Protein AF-A0A2W8HAI3-F1 (afdb_monomer_lite)

Organism: Escherichia coli (NCBI:txid562)

Sequence (69 aa):
TRTITSANIDRLRVTFGVQSLLETTSKGDRNPSSVRLLIQLQRNGNWVTEKDVTINGKTTSQFLASVIL

InterPro domains:
  IPR053171 Viral Tip Attachment Protein [PTHR36251] (1-68)
  IPR055385 Tip attachment protein J, HDII-ins2 domain [PF24801] (1-67)

pLDDT: mean 91.78, std 4.9, range [70.56, 96.88]

Secondary structure (DSSP, 8-state):
------S--S--EEEEEES--EEE-TT--EEE-EEEEEEEEEETTEEEEEEEEEEE--SSS-EEEEEE-

Structure (mmCIF, N/CA/C/O backbone):
data_AF-A0A2W8HAI3-F1
#
_entry.id   AF-A0A2W8HAI3-F1
#
loop_
_atom_site.group_PDB
_atom_site.id
_atom_site.type_symbol
_atom_site.label_atom_id
_atom_site.label_alt_id
_atom_site.label_comp_id
_atom_site.label_asym_id
_atom_site.label_entity_id
_atom_site.label_seq_id
_atom_site.pdbx_PDB_ins_code
_atom_site.Cartn_x
_atom_site.Cartn_y
_atom_site.Cartn_z
_atom_site.occupancy
_atom_site.B_iso_or_equiv
_atom_site.auth_seq_id
_atom_site.auth_comp_id
_atom_site.auth_asym_id
_atom_site.auth_atom_id
_atom_site.pdbx_PDB_model_num
ATOM 1 N N . THR A 1 1 ? -2.992 8.308 -13.189 1.00 70.56 1 THR A N 1
ATOM 2 C CA . THR A 1 1 ? -1.724 7.726 -13.679 1.00 70.56 1 THR A CA 1
ATOM 3 C C . THR A 1 1 ? -0.710 8.830 -13.883 1.00 70.56 1 THR A C 1
ATOM 5 O O . THR A 1 1 ? -1.094 9.877 -14.387 1.00 70.56 1 THR A O 1
ATOM 8 N N . ARG A 1 2 ? 0.543 8.645 -13.446 1.00 80.38 2 ARG A N 1
ATOM 9 C CA . ARG A 1 2 ? 1.665 9.536 -13.790 1.00 80.38 2 ARG A CA 1
ATOM 10 C C . ARG A 1 2 ? 2.587 8.783 -14.748 1.00 80.38 2 ARG A C 1
ATOM 12 O O . ARG A 1 2 ? 2.851 7.611 -14.504 1.00 80.38 2 ARG A O 1
ATOM 19 N N . THR A 1 3 ? 3.055 9.449 -15.796 1.00 83.06 3 THR A N 1
ATOM 20 C CA . THR A 1 3 ? 3.909 8.855 -16.835 1.00 83.06 3 THR A CA 1
ATOM 21 C C . THR A 1 3 ? 5.253 9.572 -16.837 1.00 83.06 3 THR A C 1
ATOM 23 O O . THR A 1 3 ? 5.282 10.801 -16.812 1.00 83.06 3 THR A O 1
ATOM 26 N N . ILE A 1 4 ? 6.354 8.818 -16.857 1.00 82.06 4 ILE A N 1
ATOM 27 C CA . ILE A 1 4 ? 7.711 9.354 -17.009 1.00 82.06 4 ILE A CA 1
ATOM 28 C C . ILE A 1 4 ? 8.211 8.926 -18.388 1.00 82.06 4 ILE A C 1
ATOM 30 O O . ILE A 1 4 ? 8.227 7.737 -18.687 1.00 82.06 4 ILE A O 1
ATOM 34 N N . THR A 1 5 ? 8.590 9.886 -19.229 1.00 84.88 5 THR A N 1
ATOM 35 C CA . THR A 1 5 ? 9.023 9.652 -20.621 1.00 84.88 5 THR A CA 1
ATOM 36 C C . THR A 1 5 ? 10.498 9.987 -20.846 1.00 84.88 5 THR A C 1
ATOM 38 O O . THR A 1 5 ? 10.934 10.124 -21.986 1.00 84.88 5 THR A O 1
ATOM 41 N N . SER A 1 6 ? 11.269 10.172 -19.770 1.00 85.31 6 SER A N 1
ATOM 42 C CA . SER A 1 6 ? 12.704 10.447 -19.874 1.00 85.31 6 SER A CA 1
ATOM 43 C C . SER A 1 6 ? 13.434 9.220 -20.413 1.00 85.31 6 SER A C 1
ATOM 45 O O . SER A 1 6 ? 13.227 8.117 -19.912 1.00 85.31 6 SER A O 1
ATOM 47 N N . ALA A 1 7 ? 14.309 9.427 -21.400 1.00 79.88 7 ALA A N 1
ATOM 48 C CA . ALA A 1 7 ? 15.118 8.361 -21.990 1.00 79.88 7 ALA A CA 1
ATOM 49 C C . ALA A 1 7 ? 16.108 7.751 -20.984 1.00 79.88 7 ALA A C 1
ATOM 51 O O . ALA A 1 7 ? 16.408 6.566 -21.063 1.00 79.88 7 ALA A O 1
ATOM 52 N N . ASN A 1 8 ? 16.569 8.553 -20.019 1.00 87.38 8 ASN A N 1
ATOM 53 C CA . ASN A 1 8 ? 17.465 8.122 -18.953 1.00 87.38 8 ASN A CA 1
ATOM 54 C C . ASN A 1 8 ? 16.817 8.428 -17.599 1.00 87.38 8 ASN A C 1
ATOM 56 O O . ASN A 1 8 ? 16.411 9.567 -17.340 1.00 87.38 8 ASN A O 1
ATOM 60 N N . ILE A 1 9 ? 16.698 7.404 -16.756 1.00 86.00 9 ILE A N 1
ATOM 61 C CA . ILE A 1 9 ? 16.231 7.507 -15.373 1.00 86.00 9 ILE A CA 1
ATOM 62 C C . ILE A 1 9 ? 17.209 6.723 -14.515 1.00 86.00 9 ILE A C 1
ATOM 64 O O . ILE A 1 9 ? 17.353 5.517 -14.696 1.00 86.00 9 ILE A O 1
ATOM 68 N N . ASP A 1 10 ? 17.821 7.401 -13.550 1.00 87.12 10 ASP A N 1
ATOM 69 C CA . ASP A 1 10 ? 18.721 6.734 -12.612 1.00 87.12 10 ASP A CA 1
ATOM 70 C C . ASP A 1 10 ? 17.953 6.099 -11.450 1.00 87.12 10 ASP A C 1
ATOM 72 O O . ASP A 1 10 ? 18.363 5.065 -10.930 1.00 87.12 10 ASP A O 1
ATOM 76 N N . ARG A 1 11 ? 16.870 6.748 -10.988 1.00 89.44 11 ARG A N 1
ATOM 77 C CA . ARG A 1 11 ? 16.141 6.364 -9.768 1.00 89.44 11 ARG A CA 1
ATOM 78 C C . ARG A 1 11 ? 14.667 6.764 -9.815 1.00 89.44 11 ARG A C 1
ATOM 80 O O . ARG A 1 11 ? 14.335 7.871 -10.243 1.00 89.44 11 ARG A O 1
ATOM 87 N N . LEU A 1 12 ? 13.793 5.926 -9.261 1.00 89.31 12 LEU A N 1
ATOM 88 C CA . LEU A 1 12 ? 12.376 6.222 -9.036 1.00 89.31 12 LEU A CA 1
ATOM 89 C C . LEU A 1 12 ? 12.088 6.314 -7.535 1.00 89.31 12 LEU A C 1
ATOM 91 O O . LEU A 1 12 ? 12.222 5.339 -6.802 1.00 89.31 12 LEU A O 1
ATOM 95 N N . ARG A 1 13 ? 11.639 7.481 -7.060 1.00 92.69 13 ARG A N 1
ATOM 96 C CA . ARG A 1 13 ? 11.216 7.661 -5.664 1.00 92.69 13 ARG A CA 1
ATOM 97 C C . ARG A 1 13 ? 9.703 7.527 -5.531 1.00 92.69 13 ARG A C 1
ATOM 99 O O . ARG A 1 13 ? 8.954 8.265 -6.163 1.00 92.69 13 ARG A O 1
ATOM 106 N N . VAL A 1 14 ? 9.269 6.638 -4.644 1.00 92.56 14 VAL A N 1
ATOM 107 C CA . VAL A 1 14 ? 7.860 6.428 -4.298 1.00 92.56 14 VAL A CA 1
ATOM 108 C C . VAL A 1 14 ? 7.676 6.734 -2.818 1.00 92.56 14 VAL A C 1
ATOM 110 O O . VAL A 1 14 ? 8.353 6.155 -1.972 1.00 92.56 14 VAL A O 1
ATOM 113 N N . THR A 1 15 ? 6.764 7.647 -2.498 1.00 94.50 15 THR A N 1
ATOM 114 C CA . THR A 1 15 ? 6.380 7.968 -1.118 1.00 94.50 15 THR A CA 1
ATOM 115 C C . THR A 1 15 ? 4.962 7.480 -0.880 1.00 94.50 15 THR A C 1
ATOM 117 O O . THR A 1 15 ? 4.071 7.754 -1.681 1.00 94.50 15 THR A O 1
ATOM 120 N N . PHE A 1 16 ? 4.760 6.755 0.211 1.00 93.25 16 PHE A N 1
ATOM 121 C CA . PHE A 1 16 ? 3.479 6.173 0.588 1.00 93.25 16 PHE A CA 1
ATOM 122 C C . PHE A 1 16 ? 3.330 6.181 2.105 1.00 93.25 16 PHE A C 1
ATOM 124 O O . PHE A 1 16 ? 4.282 6.414 2.848 1.00 93.25 16 PHE A O 1
ATOM 131 N N . GLY A 1 17 ? 2.122 5.926 2.578 1.00 93.75 17 GLY A N 1
ATOM 132 C CA . GLY A 1 17 ? 1.848 5.931 3.997 1.00 93.75 17 GLY A CA 1
ATOM 133 C C . GLY A 1 17 ? 0.382 5.723 4.306 1.00 93.75 17 GLY A C 1
ATOM 134 O O . GLY A 1 17 ? -0.448 5.615 3.406 1.00 93.75 17 GLY A O 1
ATOM 135 N N . VAL A 1 18 ? 0.083 5.675 5.595 1.00 94.56 18 VAL A N 1
ATOM 136 C CA . VAL A 1 18 ? -1.266 5.510 6.135 1.00 94.56 18 VAL A CA 1
ATOM 137 C C . VAL A 1 18 ? -1.464 6.504 7.264 1.00 94.56 18 VAL A C 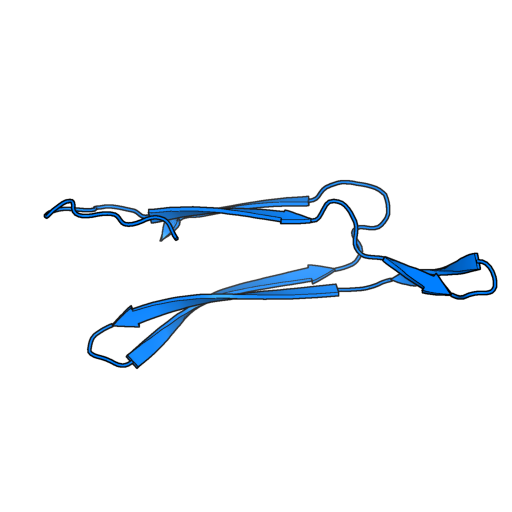1
ATOM 139 O O . VAL A 1 18 ? -0.552 6.747 8.053 1.00 94.56 18 VAL A O 1
ATOM 142 N N . GLN A 1 19 ? -2.651 7.097 7.347 1.00 94.00 19 GLN A N 1
ATOM 143 C CA . GLN A 1 19 ? -2.986 7.984 8.459 1.00 94.00 19 GLN A CA 1
ATOM 144 C C . GLN A 1 19 ? -3.323 7.188 9.718 1.00 94.00 19 GLN A C 1
ATOM 146 O O . GLN A 1 19 ? -2.860 7.538 10.798 1.00 94.00 19 GLN A O 1
ATOM 151 N N . SER A 1 20 ? -4.115 6.122 9.569 1.00 94.31 20 SER A N 1
ATOM 152 C CA . SER A 1 20 ? -4.355 5.159 10.633 1.00 94.31 20 SER A CA 1
ATOM 153 C C . SER A 1 20 ? -4.670 3.761 10.086 1.00 94.31 20 SER A C 1
ATOM 155 O O . SER A 1 20 ?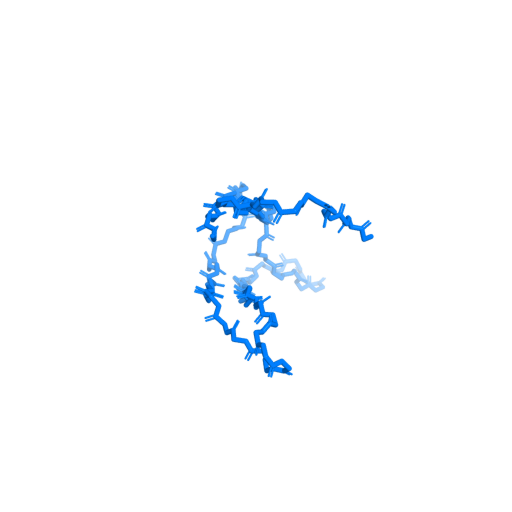 -5.094 3.622 8.941 1.00 94.31 20 SER A O 1
ATOM 157 N N . LEU A 1 21 ? -4.442 2.740 10.908 1.00 95.19 21 LEU A N 1
ATOM 158 C CA . LEU A 1 21 ? -4.751 1.331 10.693 1.00 95.19 21 LEU A CA 1
ATOM 159 C C . LEU A 1 21 ? -5.503 0.823 11.922 1.00 95.19 21 LEU A C 1
ATOM 161 O O . LEU A 1 21 ? -4.898 0.375 12.900 1.00 95.19 21 LEU A O 1
ATOM 165 N N . LEU A 1 22 ? -6.823 0.962 11.879 1.00 93.75 22 LEU A N 1
ATOM 166 C CA . LEU A 1 22 ? -7.733 0.416 12.873 1.00 93.75 22 LEU A CA 1
ATOM 167 C C . LEU A 1 22 ? -9.029 -0.021 12.198 1.00 93.75 22 LEU A C 1
ATOM 169 O O . LEU A 1 22 ? -9.451 0.565 11.202 1.00 93.75 22 LEU A O 1
ATOM 173 N N . GLU A 1 23 ? -9.671 -1.019 12.776 1.00 93.38 23 GLU A N 1
ATOM 174 C CA . GLU A 1 23 ? -11.050 -1.388 12.479 1.00 93.38 23 GLU A CA 1
ATOM 175 C C . GLU A 1 23 ? -11.925 -0.941 13.653 1.00 93.38 23 GLU A C 1
ATOM 177 O O . GLU A 1 23 ? -11.530 -1.098 14.808 1.00 93.38 23 GLU A O 1
ATOM 182 N N . THR A 1 24 ? -13.089 -0.348 13.374 1.00 94.44 24 THR A N 1
ATOM 183 C CA . THR A 1 24 ? -14.067 0.019 14.411 1.00 94.44 24 THR A CA 1
ATOM 184 C C . THR A 1 24 ? -15.321 -0.824 14.252 1.00 94.44 24 THR A C 1
ATOM 186 O O . THR A 1 24 ? -15.889 -0.881 13.163 1.00 94.44 24 THR A O 1
ATOM 189 N N . THR A 1 25 ? -15.761 -1.464 15.332 1.00 95.25 25 THR A N 1
ATOM 190 C CA . THR A 1 25 ? -17.005 -2.244 15.336 1.00 95.25 25 THR A CA 1
ATOM 191 C C . THR A 1 25 ? -18.215 -1.332 15.545 1.00 95.25 25 THR A C 1
ATOM 193 O O . THR A 1 25 ? -18.094 -0.206 16.030 1.00 95.25 25 THR A O 1
ATOM 196 N N . SER A 1 26 ? -19.422 -1.826 15.254 1.00 95.69 26 SER A N 1
ATOM 197 C CA . SER A 1 26 ? -20.670 -1.089 15.522 1.00 95.69 26 SER A CA 1
ATOM 198 C C . SER A 1 26 ? -20.907 -0.782 17.008 1.00 95.69 26 SER A C 1
ATOM 200 O O . SER A 1 26 ? -21.718 0.083 17.327 1.00 95.69 26 SER A O 1
ATOM 202 N N . LYS A 1 27 ? -20.195 -1.464 17.916 1.00 96.50 27 LYS A N 1
ATOM 203 C CA . LYS A 1 27 ? -20.232 -1.237 19.369 1.00 96.50 27 LYS A CA 1
ATOM 204 C C . LYS A 1 27 ? -19.161 -0.253 19.855 1.00 96.50 27 LYS A C 1
ATOM 206 O O . LYS A 1 27 ? -19.137 0.072 21.036 1.00 96.50 27 LYS A O 1
ATOM 211 N N . GLY A 1 28 ? -18.302 0.236 18.957 1.00 94.62 28 GLY A N 1
ATOM 212 C CA . GLY A 1 28 ? -17.250 1.204 19.268 1.00 94.62 28 GLY A CA 1
ATOM 213 C C . GLY A 1 28 ? -15.898 0.594 19.647 1.00 94.62 28 GLY A C 1
ATOM 214 O O . GLY A 1 28 ? -14.977 1.347 19.967 1.00 94.62 28 GLY A O 1
ATOM 215 N N . ASP A 1 29 ? -15.742 -0.731 19.576 1.00 94.44 29 ASP A N 1
ATOM 216 C CA . ASP A 1 29 ? -14.449 -1.376 19.825 1.00 94.44 29 ASP A CA 1
ATOM 217 C C . ASP A 1 29 ? -13.458 -1.025 18.715 1.00 94.44 29 ASP A C 1
ATOM 219 O O . ASP A 1 29 ? -13.831 -0.955 17.542 1.00 94.44 29 ASP A O 1
ATOM 223 N N . ARG A 1 30 ? -12.186 -0.832 19.081 1.00 92.81 30 ARG A N 1
ATOM 224 C CA . ARG A 1 30 ? -11.093 -0.565 18.139 1.00 92.81 30 ARG A CA 1
ATOM 225 C C . ARG A 1 30 ? -10.143 -1.749 18.086 1.00 92.81 30 ARG A C 1
ATOM 227 O O . ARG A 1 30 ? -9.448 -2.019 19.062 1.00 92.81 30 ARG A O 1
ATOM 234 N N . ASN A 1 31 ? -10.056 -2.384 16.924 1.00 93.12 31 ASN A N 1
ATOM 235 C CA . ASN A 1 31 ? -9.164 -3.514 16.693 1.00 93.12 31 ASN A CA 1
ATOM 236 C C . ASN A 1 31 ? -7.941 -3.083 15.867 1.00 93.12 31 ASN A C 1
ATOM 238 O O . ASN A 1 31 ? -8.079 -2.263 14.950 1.00 93.12 31 ASN A O 1
ATOM 242 N N . PRO A 1 32 ? -6.736 -3.610 16.161 1.00 92.06 32 PRO A N 1
ATOM 243 C CA . PRO A 1 32 ? -5.564 -3.385 15.325 1.00 92.06 32 PRO A CA 1
ATOM 244 C C . PRO A 1 32 ? -5.792 -3.906 13.906 1.00 92.06 32 PRO A C 1
ATOM 246 O O . PRO A 1 32 ? -6.340 -4.990 13.724 1.00 92.06 32 PRO A O 1
ATOM 249 N N . SER A 1 33 ? -5.302 -3.176 12.907 1.00 94.81 33 SER A N 1
ATOM 250 C CA . SER A 1 33 ? -5.245 -3.666 11.531 1.00 94.81 33 SER A CA 1
ATOM 251 C C . SER A 1 33 ? -3.844 -3.518 10.932 1.00 94.81 33 SER A C 1
ATOM 253 O O . SER A 1 33 ? -2.937 -2.912 11.521 1.00 94.81 33 SER A O 1
ATOM 255 N N . SER A 1 34 ? -3.649 -4.138 9.771 1.00 95.31 34 SER A N 1
ATOM 256 C CA . SER A 1 34 ? -2.396 -4.105 9.020 1.00 95.31 34 SER A CA 1
ATOM 257 C C . SER A 1 34 ? -2.665 -3.884 7.537 1.00 95.31 34 SER A C 1
ATOM 259 O O . SER A 1 34 ? -3.764 -4.138 7.042 1.00 95.31 34 SER A O 1
ATOM 261 N N . VAL A 1 35 ? -1.651 -3.404 6.823 1.00 95.06 35 VAL A N 1
ATOM 262 C CA . VAL A 1 35 ? -1.658 -3.338 5.360 1.00 95.06 35 VAL A CA 1
ATOM 263 C C . VAL A 1 35 ? -0.334 -3.866 4.827 1.00 95.06 35 VAL A C 1
ATOM 265 O O . VAL A 1 35 ? 0.727 -3.588 5.389 1.00 95.06 35 VAL A O 1
ATOM 268 N N . ARG A 1 36 ? -0.396 -4.608 3.721 1.00 95.62 36 ARG A N 1
ATOM 269 C CA . ARG A 1 36 ? 0.770 -5.051 2.960 1.00 95.62 36 ARG A CA 1
ATOM 270 C C . ARG A 1 36 ? 0.766 -4.368 1.599 1.00 95.62 36 ARG A C 1
ATOM 272 O O . ARG A 1 36 ? -0.227 -4.428 0.881 1.00 95.62 36 ARG A O 1
ATOM 279 N N . LEU A 1 37 ? 1.870 -3.718 1.257 1.00 94.75 37 LEU A N 1
ATOM 280 C CA . LEU A 1 37 ? 2.086 -3.047 -0.015 1.00 94.75 37 LEU A CA 1
ATOM 281 C C . LEU A 1 37 ? 3.207 -3.760 -0.767 1.00 94.75 37 LEU A C 1
ATOM 283 O O . LEU A 1 37 ? 4.341 -3.820 -0.293 1.00 94.75 37 LEU A O 1
ATOM 287 N N . LEU A 1 38 ? 2.885 -4.253 -1.960 1.00 95.56 38 LEU A N 1
ATOM 288 C CA . LEU A 1 38 ? 3.862 -4.758 -2.917 1.00 95.56 38 LEU A CA 1
ATOM 289 C C . LEU A 1 38 ? 4.121 -3.675 -3.959 1.00 95.56 38 LEU A C 1
ATOM 291 O O . LEU A 1 38 ? 3.192 -3.199 -4.609 1.00 95.56 38 LEU A O 1
ATOM 295 N N . ILE A 1 39 ? 5.381 -3.285 -4.121 1.00 93.81 39 ILE A N 1
ATOM 296 C CA . ILE A 1 39 ? 5.801 -2.370 -5.179 1.00 93.81 39 ILE A CA 1
ATOM 297 C C . ILE A 1 39 ? 6.483 -3.208 -6.242 1.00 93.81 39 ILE A C 1
ATOM 299 O O . ILE A 1 39 ? 7.539 -3.796 -5.997 1.00 93.81 39 ILE A O 1
ATOM 303 N N . GLN A 1 40 ? 5.843 -3.279 -7.406 1.00 94.69 40 GLN A N 1
ATOM 304 C CA . GLN A 1 40 ? 6.272 -4.135 -8.498 1.00 94.69 40 GLN A CA 1
ATOM 305 C C . GLN A 1 40 ? 6.662 -3.304 -9.716 1.00 94.69 40 GLN A C 1
ATOM 307 O O . GLN A 1 40 ? 5.990 -2.327 -10.052 1.00 94.69 40 GLN A O 1
ATOM 312 N N . LEU A 1 41 ? 7.738 -3.716 -10.382 1.00 92.81 41 LEU A N 1
ATOM 313 C CA . LEU A 1 41 ? 8.146 -3.189 -11.677 1.00 92.81 41 LEU A CA 1
ATOM 314 C C . LEU A 1 41 ? 8.015 -4.285 -12.722 1.00 92.81 41 LEU A C 1
ATOM 316 O O . LEU A 1 41 ? 8.393 -5.435 -12.489 1.00 92.81 41 LEU A O 1
ATOM 320 N N . GLN A 1 42 ? 7.486 -3.923 -13.886 1.00 93.69 42 GLN A N 1
ATOM 321 C CA . GLN A 1 42 ? 7.481 -4.833 -15.016 1.00 93.69 42 GLN A CA 1
ATOM 322 C C . GLN A 1 42 ? 8.848 -4.784 -15.703 1.00 93.69 42 GLN A C 1
ATOM 324 O O . GLN A 1 42 ? 9.292 -3.724 -16.142 1.00 93.69 42 GLN A O 1
ATOM 329 N N . ARG A 1 43 ? 9.511 -5.936 -15.809 1.00 90.75 43 ARG A N 1
ATOM 330 C CA . ARG A 1 43 ? 10.790 -6.107 -16.504 1.00 90.75 43 ARG A CA 1
ATOM 331 C C . ARG A 1 43 ? 10.654 -7.261 -17.489 1.00 90.75 43 ARG A C 1
ATOM 333 O O . ARG A 1 43 ? 10.296 -8.368 -17.094 1.00 90.75 43 ARG A O 1
ATOM 340 N N . ASN A 1 44 ? 10.927 -7.008 -18.769 1.00 93.56 44 ASN A N 1
ATOM 341 C CA . ASN A 1 44 ? 10.864 -8.023 -19.831 1.00 93.56 44 ASN A CA 1
ATOM 342 C C . ASN A 1 44 ? 9.530 -8.803 -19.847 1.00 93.56 44 ASN A C 1
ATOM 344 O O . ASN A 1 44 ? 9.516 -10.024 -19.965 1.00 93.56 44 ASN A O 1
ATOM 348 N N . GLY A 1 45 ? 8.408 -8.101 -19.654 1.00 94.94 45 GLY A N 1
ATOM 349 C CA . GLY A 1 45 ? 7.064 -8.693 -19.623 1.00 94.94 45 GLY A CA 1
ATOM 350 C C . GLY A 1 45 ? 6.635 -9.300 -18.280 1.00 94.94 45 GLY A C 1
ATOM 351 O O . GLY A 1 45 ? 5.442 -9.516 -18.088 1.00 94.94 45 GLY A O 1
ATOM 352 N N . ASN A 1 46 ? 7.548 -9.486 -17.322 1.00 96.88 46 ASN A N 1
ATOM 353 C CA . ASN A 1 46 ? 7.252 -10.091 -16.020 1.00 96.88 46 ASN A CA 1
ATOM 354 C C . ASN A 1 46 ? 7.170 -9.046 -14.904 1.00 96.88 46 ASN A C 1
ATOM 356 O O . ASN A 1 46 ? 7.975 -8.116 -14.857 1.00 96.88 46 ASN A O 1
ATOM 360 N N . TRP A 1 47 ? 6.228 -9.217 -13.974 1.00 96.62 47 TRP A N 1
ATOM 361 C CA . TRP A 1 47 ? 6.153 -8.402 -12.761 1.00 96.62 47 TRP A CA 1
ATOM 362 C C . TRP A 1 47 ? 7.142 -8.909 -11.715 1.00 96.62 47 TRP A C 1
ATOM 364 O O . TRP A 1 47 ? 7.081 -10.065 -11.301 1.00 96.62 47 TRP A O 1
ATOM 374 N N . VAL A 1 48 ? 8.035 -8.029 -11.270 1.00 95.19 48 VAL A N 1
ATOM 375 C CA . VAL A 1 48 ? 9.021 -8.308 -10.224 1.00 95.19 48 VAL A CA 1
ATOM 376 C C . VAL A 1 48 ? 8.704 -7.445 -9.012 1.00 95.19 48 VAL A C 1
ATOM 378 O O . VAL A 1 48 ? 8.539 -6.233 -9.138 1.00 95.19 48 VAL A O 1
ATOM 381 N N . THR A 1 49 ? 8.612 -8.059 -7.832 1.00 95.62 49 THR A N 1
ATOM 382 C CA . THR A 1 49 ? 8.437 -7.333 -6.567 1.00 95.62 49 THR A CA 1
ATOM 383 C C . THR A 1 49 ? 9.765 -6.730 -6.132 1.00 95.62 49 THR A C 1
ATOM 385 O O . THR A 1 49 ? 10.661 -7.439 -5.687 1.00 95.62 49 THR A O 1
ATOM 388 N N . GLU A 1 50 ? 9.875 -5.411 -6.225 1.00 93.50 50 GLU A N 1
ATOM 389 C CA . GLU A 1 50 ? 11.062 -4.665 -5.799 1.00 93.50 50 GLU A CA 1
ATOM 390 C C . GLU A 1 50 ? 11.029 -4.337 -4.303 1.00 93.50 50 GLU A C 1
ATOM 392 O O . GLU A 1 50 ? 12.070 -4.236 -3.646 1.00 93.50 50 GLU A O 1
ATOM 397 N N . LYS A 1 51 ? 9.823 -4.135 -3.753 1.00 94.56 51 LYS A N 1
ATOM 398 C CA . LYS A 1 51 ? 9.597 -3.924 -2.318 1.00 94.56 51 LYS A CA 1
ATOM 399 C C . LYS A 1 51 ? 8.340 -4.640 -1.853 1.00 94.56 51 LYS A C 1
ATOM 401 O O . LYS A 1 51 ? 7.316 -4.612 -2.528 1.00 94.56 51 LYS A O 1
ATOM 406 N N . ASP A 1 52 ? 8.427 -5.204 -0.658 1.00 95.62 52 ASP A N 1
ATOM 407 C CA . ASP A 1 52 ? 7.324 -5.799 0.088 1.00 95.62 52 ASP A CA 1
ATOM 408 C C . ASP A 1 52 ? 7.312 -5.158 1.473 1.00 95.62 52 ASP A C 1
ATOM 410 O O . ASP A 1 52 ? 8.274 -5.277 2.235 1.00 95.62 52 ASP A O 1
ATOM 414 N N . VAL A 1 53 ? 6.274 -4.380 1.756 1.00 94.44 53 VAL A N 1
ATOM 415 C CA . VAL A 1 53 ? 6.194 -3.555 2.958 1.00 94.44 53 VAL A CA 1
ATOM 416 C C . VAL A 1 53 ? 4.940 -3.923 3.716 1.00 94.44 53 VAL A C 1
ATOM 418 O O . VAL A 1 53 ? 3.836 -3.769 3.207 1.00 94.44 53 VAL A O 1
ATOM 421 N N . THR A 1 54 ? 5.105 -4.354 4.961 1.00 95.25 54 THR A N 1
ATOM 422 C CA . THR A 1 54 ? 3.985 -4.565 5.881 1.00 95.25 54 THR A CA 1
ATOM 423 C C . THR A 1 54 ? 3.993 -3.475 6.942 1.00 95.25 54 THR A C 1
ATOM 425 O O . THR A 1 54 ? 5.008 -3.243 7.598 1.00 95.25 54 THR A O 1
ATOM 428 N N . ILE A 1 55 ? 2.857 -2.802 7.111 1.00 94.94 55 ILE A N 1
ATOM 429 C CA . ILE A 1 55 ? 2.646 -1.794 8.146 1.00 94.94 55 ILE A CA 1
ATOM 430 C C . ILE A 1 55 ? 1.661 -2.375 9.154 1.00 94.94 55 ILE A C 1
ATOM 432 O O . ILE A 1 55 ? 0.534 -2.720 8.803 1.00 94.94 55 ILE A O 1
ATOM 436 N N . ASN A 1 56 ? 2.095 -2.448 10.410 1.00 93.06 56 ASN A N 1
ATOM 437 C CA . ASN A 1 56 ? 1.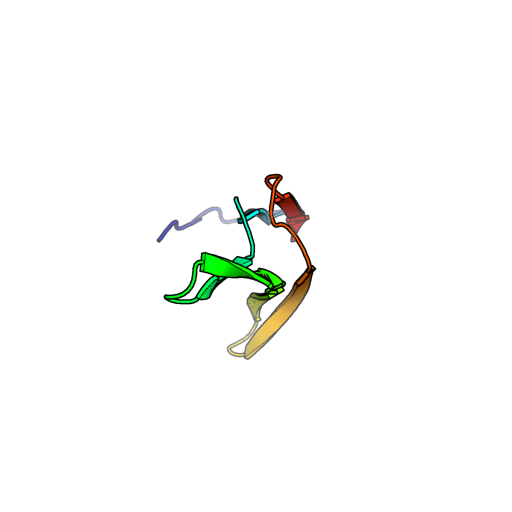307 -2.958 11.526 1.00 93.06 56 ASN A CA 1
ATOM 438 C C . ASN A 1 56 ? 1.031 -1.837 12.532 1.00 93.06 56 ASN A C 1
ATOM 440 O O . ASN A 1 56 ? 1.922 -1.034 12.818 1.00 93.06 56 ASN A O 1
ATOM 444 N N . GLY A 1 57 ? -0.172 -1.818 13.111 1.00 81.94 57 GLY A N 1
ATOM 445 C CA . GLY A 1 57 ? -0.425 -1.124 14.379 1.00 81.94 57 GLY A CA 1
ATOM 446 C C . GLY A 1 57 ? -0.190 0.390 14.358 1.00 81.94 57 GLY A C 1
ATOM 447 O O . GLY A 1 57 ? 0.511 0.927 15.214 1.00 81.94 57 GLY A O 1
ATOM 448 N N . LYS A 1 58 ? -0.790 1.098 13.397 1.00 89.44 58 LYS A N 1
ATOM 449 C CA . LYS A 1 58 ? -0.722 2.566 13.287 1.00 89.44 58 LYS A CA 1
ATOM 450 C C . LYS A 1 58 ? -2.056 3.213 13.622 1.00 89.44 58 LYS A C 1
ATOM 452 O O . LYS A 1 58 ? -2.716 3.729 12.746 1.00 89.44 58 LYS A O 1
ATOM 457 N N . THR A 1 59 ? -2.501 3.169 14.870 1.00 84.81 59 THR A N 1
ATOM 458 C CA . THR A 1 59 ? -3.872 3.590 15.223 1.00 84.81 59 THR A CA 1
ATOM 459 C C . THR A 1 59 ? -4.021 5.097 15.458 1.00 84.81 59 THR A C 1
ATOM 461 O O . THR A 1 59 ? -5.046 5.667 15.101 1.00 84.81 59 THR A O 1
ATOM 464 N N . THR A 1 60 ? -3.015 5.751 16.046 1.00 85.88 60 THR A N 1
ATOM 465 C CA . THR A 1 60 ? -3.105 7.149 16.525 1.00 85.88 60 THR A CA 1
ATOM 466 C C . THR A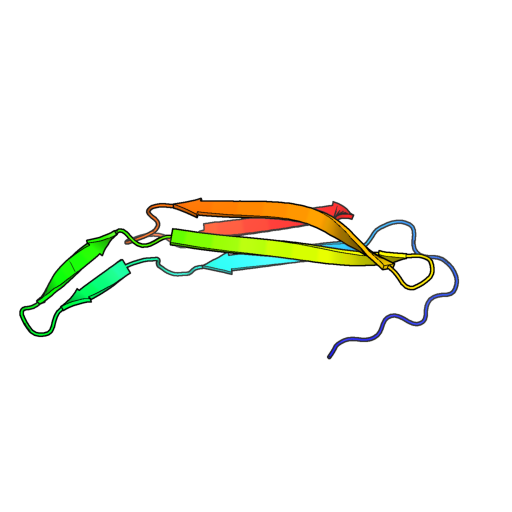 1 60 ? -2.093 8.103 15.896 1.00 85.88 60 THR A C 1
ATOM 468 O O . THR A 1 60 ? -2.098 9.292 16.204 1.00 85.88 60 THR A O 1
ATOM 471 N N . SER A 1 61 ? -1.217 7.608 15.022 1.00 88.88 61 SER A N 1
ATOM 472 C CA . SER A 1 61 ? -0.214 8.422 14.336 1.00 88.88 61 SER A CA 1
ATOM 473 C C . SER A 1 61 ? -0.072 8.017 12.876 1.00 88.88 61 SER A C 1
ATOM 475 O O . SER A 1 61 ? -0.167 6.837 12.527 1.00 88.88 61 SER A O 1
ATOM 477 N N . GLN A 1 62 ? 0.199 9.019 12.038 1.00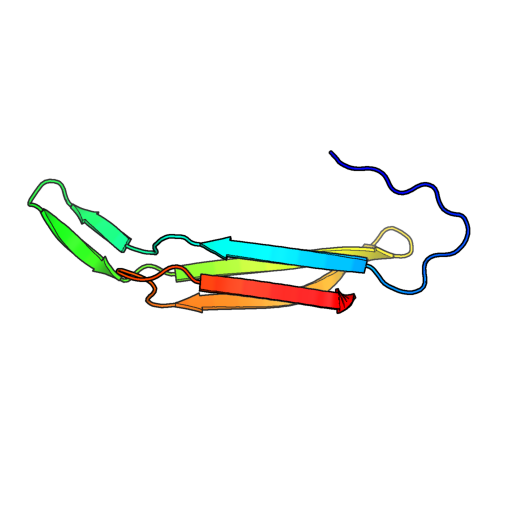 93.31 62 GLN A N 1
ATOM 478 C CA . GLN A 1 62 ? 0.510 8.801 10.635 1.00 93.31 62 GLN A CA 1
ATOM 479 C C . GLN A 1 62 ? 1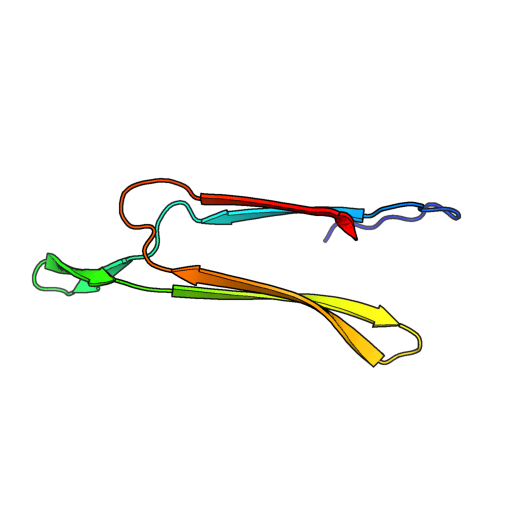.821 8.021 10.500 1.00 93.31 62 GLN A C 1
ATOM 481 O O . GLN A 1 62 ? 2.794 8.247 11.221 1.00 93.31 62 GLN A O 1
ATOM 486 N N . PHE A 1 63 ? 1.857 7.133 9.516 1.00 93.88 63 PHE A N 1
ATOM 487 C CA . PHE A 1 63 ? 3.074 6.521 9.015 1.00 93.88 63 PHE A CA 1
ATOM 488 C C . PHE A 1 63 ? 3.332 6.998 7.590 1.00 93.88 63 PHE A C 1
ATOM 490 O O . PHE A 1 63 ? 2.446 6.901 6.745 1.00 93.88 63 PHE A O 1
ATOM 497 N N . LEU A 1 64 ? 4.550 7.466 7.321 1.00 94.75 64 LEU A N 1
ATOM 498 C CA . LEU A 1 64 ? 5.043 7.783 5.985 1.00 94.75 64 LEU A CA 1
ATOM 499 C C . LEU A 1 64 ? 6.351 7.029 5.758 1.00 94.75 64 LEU A C 1
ATOM 501 O O . LEU A 1 64 ? 7.223 7.003 6.626 1.00 94.75 64 LEU A O 1
ATOM 505 N N . ALA A 1 65 ? 6.496 6.452 4.575 1.00 92.94 65 ALA A N 1
ATOM 506 C CA . ALA A 1 65 ? 7.717 5.831 4.106 1.00 92.94 65 ALA A CA 1
ATOM 507 C C . ALA A 1 65 ? 8.007 6.287 2.680 1.00 92.94 65 ALA A C 1
ATOM 509 O O . ALA A 1 65 ? 7.116 6.631 1.902 1.00 92.94 65 ALA A O 1
ATOM 510 N N . SER A 1 66 ? 9.285 6.288 2.334 1.00 95.00 66 SER A N 1
ATOM 511 C CA . SER A 1 66 ? 9.724 6.567 0.981 1.00 95.00 66 SER A CA 1
ATOM 512 C C . SER A 1 66 ? 10.740 5.523 0.576 1.00 95.00 66 SER A C 1
ATOM 514 O O . SER A 1 66 ? 11.710 5.287 1.293 1.00 95.00 66 SER A O 1
ATOM 516 N N . VAL A 1 67 ? 10.497 4.890 -0.563 1.00 92.81 67 VAL A N 1
ATOM 517 C CA . VAL A 1 67 ? 11.430 3.951 -1.170 1.00 92.81 67 VAL A CA 1
ATOM 518 C C . VAL A 1 67 ? 11.987 4.567 -2.431 1.00 92.81 67 VAL A C 1
ATOM 520 O O . VAL A 1 67 ? 11.322 5.351 -3.113 1.00 92.81 67 VAL A O 1
ATOM 523 N N . ILE A 1 68 ? 13.226 4.210 -2.724 1.00 92.88 68 ILE A N 1
ATOM 524 C CA . ILE A 1 68 ? 13.858 4.565 -3.977 1.00 92.88 68 ILE A CA 1
ATOM 525 C C . ILE A 1 68 ? 14.227 3.261 -4.669 1.00 92.88 68 ILE A C 1
ATOM 527 O O . ILE A 1 68 ? 14.813 2.379 -4.035 1.00 92.88 68 ILE A O 1
ATOM 531 N N . LEU A 1 69 ? 13.793 3.152 -5.917 1.00 89.31 69 LEU A N 1
ATOM 532 C CA . LEU A 1 69 ? 13.988 2.036 -6.829 1.00 89.31 69 LEU A CA 1
ATOM 533 C C . LEU A 1 69 ? 15.007 2.423 -7.895 1.00 89.31 69 LEU A C 1
ATOM 535 O O . LEU A 1 69 ? 15.046 3.632 -8.235 1.00 89.31 69 LEU A O 1
#

Foldseek 3Di:
DDDDDDPDDPKDKDKDWDAAAWDADPVGDTDWGKDWDFDWDQDPNDTDGPDIDIDTDGHHGIDMDMDMD

Radius of gyration: 16.47 Å; chains: 1; bounding box: 39×20×42 Å